Protein AF-A0A524E0K9-F1 (afdb_monomer)

pLDDT: mean 78.32, std 15.29, range [34.56, 96.56]

Nearest PDB structures (foldseek):
  6rn1-assembly1_B-2  TM=3.799E-01  e=2.974E-02  Plasmodium falciparum 3D7
  7jvs-assembly1_D  TM=4.514E-01  e=1.523E-01  Staphylococcus aureus
  6rmo-assembly1_B  TM=4.195E-01  e=1.184E-01  Plasmodium falciparum 3D7
  8w50-assembly1_A  TM=4.625E-01  e=3.104E+00  Homo sapiens
  1jyo-assembly1_D  TM=2.376E-01  e=7.796E-01  Salmonella enterica subsp. enterica serovar Typhimurium

Sequence (121 aa):
MEEISNYVKKNLESTVEINFDENNLRISLIIKPKSQLSGQIASPKEVKDMLRMLGGLKEEVPMDIEIDNEVGEIELKFQNKEYMLKIKEILNGIWDRTIHILNQLEKGHYDLMRELGDFED

Radius of gyration: 15.27 Å; Cα contacts (8 Å, |Δi|>4): 137; chains: 1; bounding box: 34×36×36 Å

Solvent-accessible surface area (backbone atoms only — not comparable to full-atom values): 7053 Å² total; per-residue (Å²): 123,72,64,56,57,52,46,55,47,49,52,50,56,65,37,41,43,79,46,78,39,79,88,77,26,34,39,37,41,37,40,35,74,98,66,63,65,92,55,82,82,72,48,66,64,57,57,52,48,45,41,31,72,68,39,61,50,85,70,91,73,78,62,50,68,46,71,41,58,89,76,33,34,39,38,40,38,34,90,44,66,68,61,42,50,53,52,50,54,30,53,51,51,41,50,53,50,49,50,49,50,53,55,35,42,78,72,68,45,64,78,58,62,59,75,79,48,79,84,80,128

Structure (mmCIF, N/CA/C/O backbone):
data_AF-A0A524E0K9-F1
#
_entry.id   AF-A0A524E0K9-F1
#
loop_
_atom_site.group_PDB
_atom_site.id
_atom_site.type_symbol
_atom_site.label_atom_id
_atom_site.label_alt_id
_atom_site.label_comp_id
_atom_site.label_asym_id
_atom_site.label_entity_id
_atom_site.label_seq_id
_atom_site.pdbx_PDB_ins_code
_atom_site.Cartn_x
_atom_site.Cartn_y
_atom_site.Cartn_z
_atom_site.occupancy
_atom_site.B_iso_or_equiv
_atom_site.auth_seq_id
_atom_site.auth_comp_id
_atom_site.auth_asym_id
_atom_site.auth_atom_id
_atom_site.pdbx_PDB_model_num
ATOM 1 N N . MET A 1 1 ? 14.779 -14.391 -20.745 1.00 45.62 1 MET A N 1
ATOM 2 C CA . MET A 1 1 ? 13.903 -13.193 -20.738 1.00 45.62 1 MET A CA 1
ATOM 3 C C . MET A 1 1 ? 12.904 -13.178 -19.575 1.00 45.62 1 MET A C 1
ATOM 5 O O . MET A 1 1 ? 12.571 -12.086 -19.144 1.00 45.62 1 MET A O 1
ATOM 9 N N . GLU A 1 2 ? 12.471 -14.320 -19.018 1.00 46.75 2 GLU A N 1
ATOM 10 C CA . GLU A 1 2 ? 11.657 -14.362 -17.776 1.00 46.75 2 GLU A CA 1
ATOM 11 C C . GLU A 1 2 ? 12.451 -14.041 -16.492 1.00 46.75 2 GLU A C 1
ATOM 13 O O . GLU A 1 2 ? 11.887 -13.587 -15.500 1.00 46.75 2 GLU A O 1
ATOM 18 N N . GLU A 1 3 ? 13.773 -14.228 -16.501 1.00 53.78 3 GLU A N 1
ATOM 19 C CA . GLU 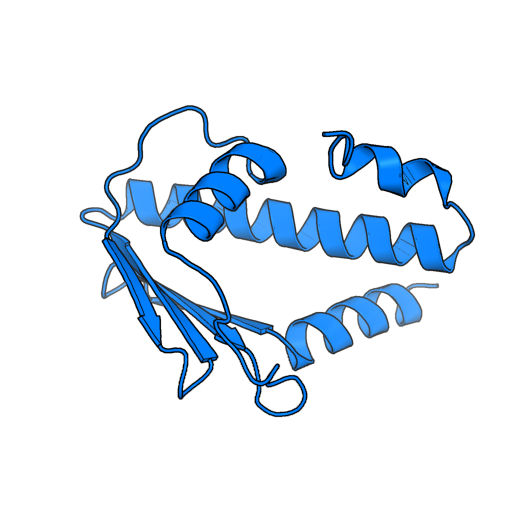A 1 3 ? 14.624 -14.039 -15.314 1.00 53.78 3 GLU A CA 1
ATOM 20 C C . GLU A 1 3 ? 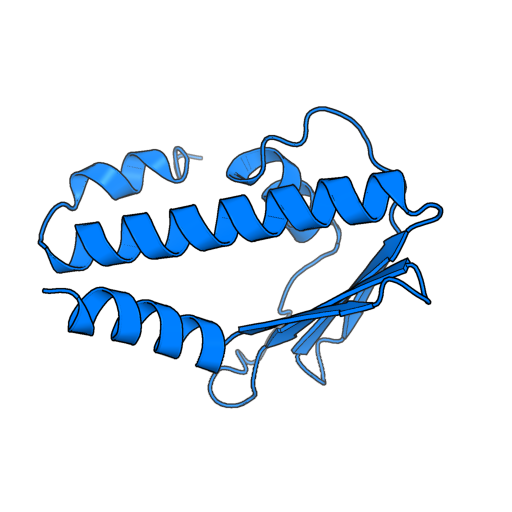14.742 -12.578 -14.858 1.00 53.78 3 GLU A C 1
ATOM 22 O O . GLU A 1 3 ? 14.843 -12.321 -13.662 1.00 53.78 3 GLU A O 1
ATOM 27 N N . ILE A 1 4 ? 14.671 -11.620 -15.788 1.00 52.69 4 ILE A N 1
ATOM 28 C CA . ILE A 1 4 ? 14.860 -10.190 -15.496 1.00 52.69 4 ILE A CA 1
ATOM 29 C C . ILE A 1 4 ? 13.609 -9.598 -14.837 1.00 52.69 4 ILE A C 1
ATOM 31 O O . ILE A 1 4 ? 13.710 -8.953 -13.799 1.00 52.69 4 ILE A O 1
ATOM 35 N N . SER A 1 5 ? 12.414 -9.926 -15.343 1.00 55.91 5 SER A N 1
ATOM 36 C CA . SER A 1 5 ? 11.159 -9.525 -14.686 1.00 55.91 5 SER A CA 1
ATOM 37 C C . SER A 1 5 ? 11.051 -10.085 -13.271 1.00 55.91 5 SER A C 1
ATOM 39 O O . SER A 1 5 ? 10.550 -9.414 -12.371 1.00 55.91 5 SER A O 1
ATOM 41 N N . ASN A 1 6 ? 11.544 -11.307 -13.060 1.00 63.50 6 ASN A N 1
ATOM 42 C CA . ASN A 1 6 ? 11.616 -11.899 -11.731 1.00 63.50 6 ASN A CA 1
ATOM 43 C C . ASN A 1 6 ? 12.658 -11.204 -10.846 1.00 63.50 6 ASN A C 1
ATOM 45 O O . ASN A 1 6 ? 12.453 -11.123 -9.641 1.00 63.50 6 ASN A O 1
ATOM 49 N N . TYR A 1 7 ? 13.752 -10.692 -11.411 1.00 64.62 7 TYR A N 1
ATOM 50 C CA . TYR A 1 7 ? 14.775 -9.946 -10.679 1.00 64.62 7 TYR A CA 1
ATOM 51 C C . TYR A 1 7 ? 14.276 -8.568 -10.219 1.00 64.62 7 TYR A C 1
ATOM 53 O O . TYR A 1 7 ? 14.404 -8.244 -9.042 1.00 64.62 7 TYR A O 1
ATOM 61 N N . VAL A 1 8 ? 13.631 -7.795 -11.099 1.00 63.31 8 VAL A N 1
ATOM 62 C CA . VAL A 1 8 ? 13.035 -6.487 -10.761 1.00 63.31 8 VAL A CA 1
ATOM 63 C C . VAL A 1 8 ? 11.936 -6.642 -9.712 1.00 63.31 8 VAL A C 1
ATOM 65 O O . VAL A 1 8 ? 11.940 -5.941 -8.701 1.00 63.31 8 VAL A O 1
ATOM 68 N N . LYS A 1 9 ? 11.042 -7.620 -9.902 1.00 66.69 9 LYS A N 1
ATOM 69 C CA . LYS A 1 9 ? 10.000 -7.955 -8.926 1.00 66.69 9 LYS A CA 1
ATOM 70 C C . LYS A 1 9 ? 10.599 -8.350 -7.575 1.00 66.69 9 LYS A C 1
ATOM 72 O O . LYS A 1 9 ? 10.188 -7.805 -6.558 1.00 66.69 9 LYS A O 1
ATOM 77 N N . LYS A 1 10 ? 11.622 -9.213 -7.561 1.00 69.19 10 LYS A N 1
ATOM 78 C CA . LYS A 1 10 ? 12.335 -9.593 -6.331 1.00 69.19 10 LYS A CA 1
ATOM 79 C C . LYS A 1 10 ? 13.017 -8.411 -5.652 1.00 69.19 10 LYS A C 1
ATOM 81 O O . LYS A 1 10 ? 13.017 -8.362 -4.430 1.00 69.19 10 LYS A O 1
ATOM 86 N N . ASN A 1 11 ? 13.590 -7.475 -6.406 1.00 67.69 11 ASN A N 1
ATOM 87 C CA . ASN A 1 11 ? 14.210 -6.284 -5.827 1.00 67.69 11 ASN A CA 1
ATOM 88 C C . ASN A 1 11 ? 13.164 -5.371 -5.185 1.00 67.69 11 ASN A C 1
ATOM 90 O O . ASN A 1 11 ? 13.341 -4.962 -4.042 1.00 67.69 11 ASN A O 1
ATOM 94 N N . LEU A 1 12 ? 12.042 -5.131 -5.862 1.00 69.81 12 LEU A N 1
ATOM 95 C CA . LEU A 1 12 ? 10.921 -4.377 -5.304 1.00 69.81 12 LEU A CA 1
ATOM 96 C C . LEU A 1 12 ? 10.331 -5.054 -4.054 1.00 69.81 12 LEU A C 1
ATOM 98 O O . LEU A 1 12 ? 10.183 -4.399 -3.028 1.00 69.81 12 LEU A O 1
ATOM 102 N N . GLU A 1 13 ? 10.091 -6.368 -4.089 1.00 71.31 13 GLU A N 1
ATOM 103 C CA . GLU A 1 13 ? 9.631 -7.169 -2.934 1.00 71.31 13 GLU A CA 1
ATOM 104 C C . GLU A 1 13 ? 10.677 -7.250 -1.800 1.00 71.31 13 GLU A C 1
ATOM 106 O O . GLU A 1 13 ? 10.358 -7.488 -0.626 1.00 71.31 13 GLU A O 1
ATOM 111 N N . SER A 1 14 ? 11.958 -7.052 -2.129 1.00 72.25 14 SER A N 1
ATOM 112 C CA . SER A 1 14 ? 13.039 -6.951 -1.144 1.00 72.25 14 SER A CA 1
ATOM 113 C C . SER A 1 14 ? 13.108 -5.581 -0.466 1.00 72.25 14 SER A C 1
ATOM 115 O O . SER A 1 14 ? 13.739 -5.466 0.586 1.00 72.25 14 SER A O 1
ATOM 117 N N . THR A 1 15 ? 12.438 -4.575 -1.036 1.00 76.62 15 THR A N 1
ATOM 118 C CA . THR A 1 15 ? 12.391 -3.191 -0.548 1.00 76.62 15 THR A CA 1
ATOM 119 C C . THR A 1 15 ? 11.071 -2.869 0.139 1.00 76.62 15 THR A C 1
ATOM 121 O O . THR A 1 15 ? 11.098 -2.249 1.196 1.00 76.62 15 THR A O 1
ATOM 124 N N . VAL A 1 16 ? 9.937 -3.311 -0.406 1.00 82.81 16 VAL A N 1
ATOM 125 C CA . VAL A 1 16 ? 8.608 -3.109 0.184 1.00 82.81 16 VAL A CA 1
ATOM 126 C C . VAL A 1 16 ? 7.904 -4.449 0.330 1.00 82.81 16 VAL A C 1
ATOM 128 O O . VAL A 1 16 ? 7.873 -5.263 -0.590 1.00 82.81 16 VAL A O 1
ATOM 131 N N . GLU A 1 17 ? 7.325 -4.672 1.498 1.00 87.06 17 GLU A N 1
ATOM 132 C CA . GLU A 1 17 ? 6.458 -5.802 1.787 1.00 87.06 17 GLU A CA 1
ATOM 133 C C . GLU A 1 17 ? 5.031 -5.306 1.988 1.00 87.06 17 GLU A C 1
ATOM 135 O O . GLU A 1 17 ? 4.803 -4.373 2.752 1.00 87.06 17 GLU A O 1
ATOM 140 N N . ILE A 1 18 ? 4.079 -5.914 1.281 1.00 88.69 18 ILE A N 1
ATOM 141 C CA . ILE A 1 18 ? 2.663 -5.559 1.376 1.00 88.69 18 ILE A CA 1
ATOM 142 C C . ILE A 1 18 ? 1.930 -6.714 2.047 1.00 88.69 18 ILE A C 1
ATOM 144 O O . ILE A 1 18 ? 1.844 -7.809 1.490 1.00 88.69 18 ILE A O 1
ATOM 148 N N . ASN A 1 19 ? 1.396 -6.460 3.237 1.00 91.25 19 ASN A N 1
ATOM 149 C CA . ASN A 1 19 ? 0.662 -7.430 4.034 1.00 91.25 19 ASN A CA 1
ATOM 150 C C . ASN A 1 19 ? -0.829 -7.088 4.041 1.00 91.25 19 ASN A C 1
ATOM 152 O O . ASN A 1 19 ? -1.220 -5.948 4.282 1.00 91.25 19 ASN A O 1
ATOM 156 N N . PHE A 1 20 ? -1.666 -8.094 3.781 1.00 91.19 20 PHE A N 1
ATOM 157 C CA . PHE A 1 20 ? -3.122 -7.964 3.757 1.00 91.19 20 PHE A CA 1
ATOM 158 C C . PHE A 1 20 ? -3.724 -8.764 4.913 1.00 91.19 20 PHE A C 1
ATOM 160 O O . PHE A 1 20 ? -3.786 -9.993 4.850 1.00 91.19 20 PHE A O 1
ATOM 167 N N . ASP A 1 21 ? -4.193 -8.077 5.950 1.00 92.00 21 ASP A N 1
ATOM 168 C CA . ASP A 1 21 ? -4.892 -8.692 7.075 1.00 92.00 21 ASP A CA 1
ATOM 169 C C . ASP A 1 21 ? -6.405 -8.529 6.904 1.00 92.00 21 ASP A C 1
ATOM 171 O O . ASP A 1 21 ? -7.014 -7.536 7.310 1.00 92.00 21 ASP A O 1
ATOM 175 N N . GLU A 1 22 ? -7.033 -9.537 6.296 1.00 89.81 22 GLU A N 1
ATOM 176 C CA . GLU A 1 22 ? -8.482 -9.534 6.083 1.00 89.81 22 GLU A CA 1
ATOM 177 C C . GLU A 1 22 ? -9.291 -9.690 7.376 1.00 89.81 22 GLU A C 1
ATOM 179 O O . GLU A 1 22 ? -10.480 -9.369 7.376 1.00 89.81 22 GLU A O 1
ATOM 184 N N . ASN A 1 23 ? -8.685 -10.182 8.463 1.00 90.50 23 ASN A N 1
ATOM 185 C CA . ASN A 1 23 ? -9.381 -10.375 9.735 1.00 90.50 23 ASN A CA 1
ATOM 186 C C . ASN A 1 23 ? -9.515 -9.051 10.485 1.00 90.50 23 ASN A C 1
ATOM 188 O O . ASN A 1 23 ? -10.567 -8.769 11.056 1.00 90.50 23 ASN A O 1
ATOM 192 N N . ASN A 1 24 ? -8.460 -8.236 10.452 1.00 93.12 24 ASN A N 1
ATOM 193 C CA . ASN A 1 24 ? -8.432 -6.926 11.100 1.00 93.12 24 ASN A CA 1
ATOM 194 C C . ASN A 1 24 ? -8.773 -5.766 10.151 1.00 93.12 24 ASN A C 1
ATOM 196 O O . ASN A 1 24 ? -8.757 -4.614 10.582 1.00 93.12 24 ASN A O 1
ATOM 200 N N . LEU A 1 25 ? -9.093 -6.063 8.884 1.00 93.81 25 LEU A N 1
ATOM 201 C CA . LEU A 1 25 ? -9.372 -5.085 7.829 1.00 93.81 25 LEU A CA 1
ATOM 202 C C . LEU A 1 25 ? -8.228 -4.078 7.652 1.00 93.81 25 LEU A C 1
ATOM 204 O O . LEU A 1 25 ? -8.451 -2.863 7.646 1.00 93.81 25 LEU A O 1
ATOM 208 N N . ARG A 1 26 ? -6.997 -4.593 7.533 1.00 95.75 26 ARG A N 1
ATOM 209 C CA . ARG A 1 26 ? -5.781 -3.778 7.426 1.00 95.75 26 ARG A CA 1
ATOM 210 C C . ARG A 1 26 ? -4.923 -4.134 6.225 1.00 95.75 26 ARG A C 1
ATOM 212 O O . ARG A 1 26 ? -4.838 -5.292 5.816 1.00 95.75 26 ARG A O 1
ATOM 219 N N . ILE A 1 27 ? -4.255 -3.118 5.692 1.00 94.75 27 ILE A N 1
ATOM 220 C CA . ILE A 1 27 ? -3.184 -3.263 4.710 1.00 94.75 27 ILE A CA 1
ATOM 221 C C . ILE A 1 27 ? -1.949 -2.563 5.266 1.00 94.75 27 ILE A C 1
ATOM 223 O O . ILE A 1 27 ? -2.009 -1.362 5.514 1.00 94.75 27 ILE A O 1
ATOM 227 N N . SER A 1 28 ? -0.847 -3.291 5.421 1.00 93.25 28 SER A N 1
ATOM 228 C CA . SER A 1 28 ? 0.439 -2.727 5.848 1.00 93.25 28 SER A CA 1
ATOM 229 C C . SER A 1 28 ? 1.425 -2.728 4.688 1.00 93.25 28 SER A C 1
ATOM 231 O O . SER A 1 28 ? 1.621 -3.756 4.041 1.00 93.25 28 SER A O 1
ATOM 233 N N . LEU A 1 29 ? 2.065 -1.588 4.441 1.00 91.12 29 LEU A N 1
ATOM 234 C CA . LEU A 1 29 ? 3.211 -1.446 3.548 1.00 91.12 29 LEU A CA 1
ATOM 235 C C . LEU A 1 29 ? 4.455 -1.231 4.412 1.00 91.12 29 LEU A C 1
ATOM 237 O O . LEU A 1 29 ? 4.583 -0.197 5.062 1.00 91.12 29 LEU A O 1
ATOM 241 N N . ILE A 1 30 ? 5.363 -2.202 4.422 1.00 89.19 30 ILE A N 1
ATOM 242 C CA . ILE A 1 30 ? 6.573 -2.196 5.246 1.00 89.19 30 ILE A CA 1
ATOM 243 C C . ILE A 1 30 ? 7.784 -1.968 4.342 1.00 89.19 30 ILE A C 1
ATOM 245 O O . ILE A 1 30 ? 8.095 -2.792 3.481 1.00 89.19 30 ILE A O 1
ATOM 249 N N . ILE A 1 31 ? 8.492 -0.862 4.550 1.00 85.44 31 ILE A N 1
ATOM 250 C CA . ILE A 1 31 ? 9.711 -0.494 3.831 1.00 85.44 31 ILE A CA 1
ATOM 251 C C . ILE A 1 31 ? 10.909 -1.094 4.569 1.00 85.44 31 ILE A C 1
ATOM 253 O O . ILE A 1 31 ? 11.258 -0.705 5.682 1.00 85.44 31 ILE A O 1
ATOM 257 N N . LYS A 1 32 ? 11.567 -2.069 3.943 1.00 79.75 32 LYS A N 1
ATOM 258 C CA . LYS A 1 32 ? 12.646 -2.842 4.562 1.00 79.75 32 LYS A CA 1
ATOM 259 C C . LYS A 1 32 ? 13.904 -1.986 4.805 1.00 79.75 32 LYS A C 1
ATOM 261 O O . LYS A 1 32 ? 14.299 -1.197 3.939 1.00 79.75 32 LYS A O 1
ATOM 266 N N . PRO A 1 33 ? 14.621 -2.213 5.925 1.00 62.91 33 PRO A N 1
ATOM 267 C CA . PRO A 1 33 ? 15.690 -1.342 6.432 1.00 62.91 33 PRO A CA 1
ATOM 268 C C . PRO A 1 33 ? 16.930 -1.182 5.543 1.00 62.91 33 PRO A C 1
ATOM 270 O O . PRO A 1 33 ? 17.659 -0.210 5.702 1.00 62.91 33 PRO A O 1
ATOM 273 N N . LYS A 1 34 ? 17.172 -2.055 4.551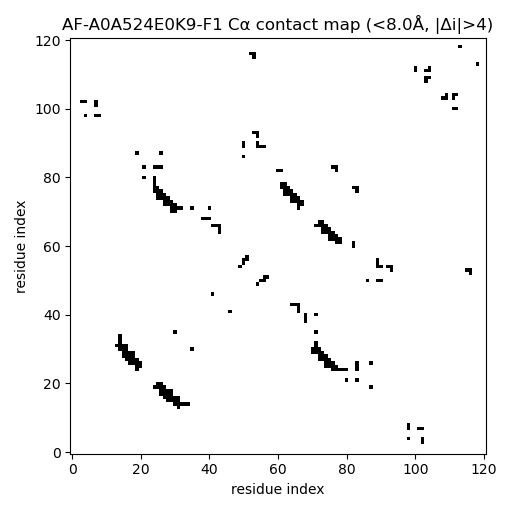 1.00 56.94 34 LYS A N 1
ATOM 274 C CA . LYS A 1 34 ? 18.246 -1.821 3.555 1.00 56.94 34 LYS A CA 1
ATOM 275 C C . LYS A 1 34 ? 18.026 -0.557 2.710 1.00 56.94 34 LYS A C 1
ATOM 277 O O . LYS A 1 34 ? 18.950 -0.102 2.044 1.00 56.94 34 LYS A O 1
ATOM 282 N N . SER A 1 35 ? 16.816 -0.019 2.756 1.00 55.38 35 SER A N 1
ATOM 283 C CA . SER A 1 35 ? 16.310 1.097 1.962 1.00 55.38 35 SER A CA 1
ATOM 284 C C . SER A 1 35 ? 15.719 2.197 2.851 1.00 55.38 35 SER A C 1
ATOM 286 O O . SER A 1 35 ? 14.996 3.049 2.344 1.00 55.38 35 SER A O 1
ATOM 288 N N . GLN A 1 36 ? 16.010 2.187 4.162 1.00 55.00 36 GLN A N 1
ATOM 289 C CA . GLN A 1 36 ? 15.579 3.241 5.083 1.00 55.00 36 GLN A CA 1
ATOM 290 C C . GLN A 1 36 ? 16.205 4.572 4.658 1.00 55.00 36 GLN A C 1
ATOM 292 O O . GLN A 1 36 ? 17.352 4.894 4.969 1.00 55.00 36 GLN A O 1
ATOM 297 N N . LEU A 1 37 ? 15.429 5.335 3.895 1.00 55.66 37 LEU A N 1
ATOM 298 C CA . LEU A 1 37 ? 15.669 6.740 3.640 1.00 55.66 37 LEU A CA 1
ATOM 299 C C . LEU A 1 37 ? 15.575 7.440 4.995 1.00 55.66 37 LEU A C 1
ATOM 301 O O . LEU A 1 37 ? 14.555 7.354 5.674 1.00 55.66 37 LEU A O 1
ATOM 305 N N . SER A 1 38 ? 16.645 8.105 5.420 1.00 53.25 38 SER A N 1
ATOM 306 C CA . SER A 1 38 ? 16.602 8.9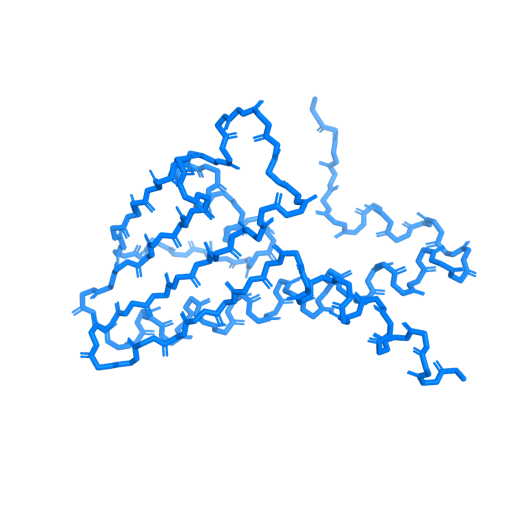57 6.604 1.00 53.25 38 SER A CA 1
ATOM 307 C C . SER A 1 38 ? 15.661 10.133 6.320 1.00 53.25 38 SER A C 1
ATOM 309 O O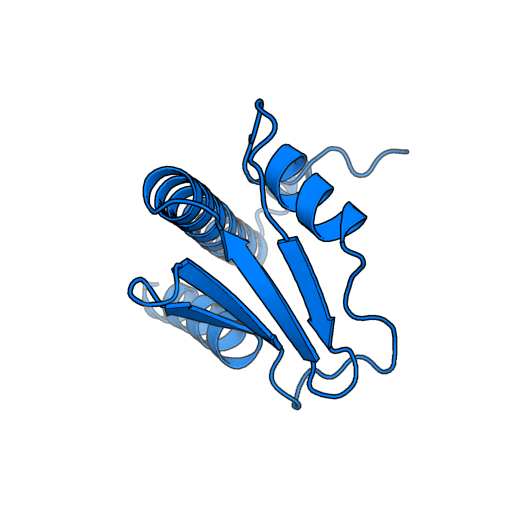 . SER A 1 38 ? 16.054 11.076 5.633 1.00 53.25 38 SER A O 1
ATOM 311 N N . GLY A 1 39 ? 14.416 10.066 6.790 1.00 64.75 39 GLY A N 1
ATOM 312 C CA . GLY A 1 39 ? 13.410 11.095 6.535 1.00 64.75 39 GLY A CA 1
ATOM 313 C C . GLY A 1 39 ? 11.977 10.598 6.709 1.00 64.75 39 GLY A C 1
ATOM 314 O O . GLY A 1 39 ? 11.739 9.453 7.081 1.00 64.75 39 GLY A O 1
ATOM 315 N N . GLN A 1 40 ? 11.020 11.487 6.447 1.00 70.44 40 GLN A N 1
ATOM 316 C CA . GLN A 1 40 ? 9.610 11.124 6.369 1.00 70.44 40 GLN A CA 1
ATOM 317 C C . GLN A 1 40 ? 9.397 10.201 5.161 1.00 70.44 40 GLN A C 1
ATOM 319 O O . GLN A 1 40 ? 9.716 10.591 4.040 1.00 70.44 40 GLN A O 1
ATOM 324 N N . ILE A 1 41 ? 8.878 8.990 5.385 1.00 78.06 41 ILE A N 1
ATOM 325 C CA . ILE A 1 41 ? 8.669 8.007 4.310 1.00 78.06 41 ILE A CA 1
ATOM 326 C C . ILE A 1 41 ? 7.458 8.349 3.438 1.00 78.06 41 ILE A C 1
ATOM 328 O O . ILE A 1 41 ? 7.467 8.074 2.243 1.00 78.06 41 ILE A O 1
ATOM 332 N N . ALA A 1 42 ? 6.430 8.945 4.042 1.00 83.88 42 ALA A N 1
ATOM 333 C CA . ALA A 1 42 ? 5.247 9.475 3.380 1.00 83.88 42 ALA A CA 1
ATOM 334 C C . ALA A 1 42 ? 4.417 10.306 4.373 1.00 83.88 42 ALA A C 1
ATOM 336 O O . ALA A 1 42 ? 4.616 10.291 5.593 1.00 83.88 42 ALA A O 1
ATOM 337 N N . SER A 1 43 ? 3.427 11.007 3.847 1.00 86.31 43 SER A N 1
ATOM 338 C CA . SER A 1 43 ? 2.323 11.613 4.575 1.00 86.31 43 SER A CA 1
ATOM 339 C C . SER A 1 43 ? 1.002 10.936 4.191 1.00 86.31 43 SER A C 1
ATOM 341 O O . SER A 1 43 ? 0.861 10.421 3.078 1.00 86.31 43 SER A O 1
ATOM 343 N N . PRO A 1 44 ? -0.028 10.975 5.059 1.00 89.88 44 PRO A N 1
ATOM 344 C CA . PRO A 1 44 ? -1.344 10.430 4.722 1.00 89.88 44 PRO A CA 1
ATOM 345 C C . PRO A 1 44 ? -1.939 11.023 3.441 1.00 89.88 44 PRO A C 1
ATOM 347 O O . PRO A 1 44 ? -2.695 10.359 2.732 1.00 89.88 44 PRO A O 1
ATOM 350 N N . LYS A 1 45 ? -1.602 12.283 3.140 1.00 88.50 45 LYS A N 1
ATOM 351 C CA . LYS A 1 45 ? -2.016 12.948 1.907 1.00 88.50 45 LYS A CA 1
ATOM 352 C C . LYS A 1 45 ? -1.357 12.301 0.687 1.00 88.50 45 LYS A C 1
ATOM 354 O O . LYS A 1 45 ? -2.076 11.926 -0.228 1.00 88.50 45 LYS A O 1
ATOM 359 N N . GLU A 1 46 ? -0.041 12.100 0.703 1.00 87.56 46 GLU A N 1
ATOM 360 C CA . GLU A 1 46 ? 0.684 11.463 -0.409 1.00 87.56 46 GLU A CA 1
ATOM 361 C C . GLU A 1 46 ? 0.189 10.042 -0.683 1.00 87.56 46 GLU A C 1
ATOM 363 O O . GLU A 1 46 ? 0.033 9.659 -1.838 1.00 87.56 46 GLU A O 1
ATOM 368 N N . VAL A 1 47 ? -0.149 9.277 0.359 1.00 89.00 47 VAL A N 1
ATOM 369 C CA . VAL A 1 47 ? -0.748 7.944 0.190 1.00 89.00 47 VAL A CA 1
ATOM 370 C C . VAL A 1 47 ? -2.097 8.032 -0.534 1.00 89.00 47 VAL A C 1
ATOM 372 O O . VAL A 1 47 ? -2.361 7.260 -1.457 1.00 89.00 47 VAL A O 1
ATOM 375 N N . LYS A 1 48 ? -2.954 8.994 -0.167 1.00 89.50 48 LYS A N 1
ATOM 376 C CA . LYS A 1 48 ? -4.236 9.220 -0.858 1.00 89.50 48 LYS A CA 1
ATOM 377 C C . LYS A 1 48 ? -4.033 9.686 -2.296 1.00 89.50 48 LYS A C 1
ATOM 379 O O . LYS A 1 48 ? -4.734 9.206 -3.186 1.00 89.50 48 LYS A O 1
ATOM 384 N N . ASP A 1 49 ? -3.085 10.587 -2.523 1.00 86.94 49 ASP A N 1
ATOM 385 C CA . ASP A 1 49 ? -2.769 11.112 -3.849 1.00 86.94 49 ASP A CA 1
ATOM 386 C C . ASP A 1 49 ? -2.235 9.993 -4.753 1.00 86.94 49 ASP A C 1
ATOM 388 O O . ASP A 1 49 ? -2.718 9.836 -5.870 1.00 86.94 49 ASP A O 1
ATOM 392 N N . MET A 1 50 ? -1.369 9.112 -4.243 1.00 88.12 50 MET A N 1
ATOM 393 C CA . MET A 1 50 ? -0.904 7.912 -4.946 1.00 88.12 50 MET A CA 1
ATOM 394 C C . MET A 1 50 ? -2.071 7.000 -5.360 1.00 88.12 50 MET A C 1
ATOM 396 O O . MET A 1 50 ? -2.164 6.591 -6.521 1.00 88.12 50 MET A O 1
ATOM 400 N N . LEU A 1 51 ? -2.998 6.700 -4.441 1.00 88.12 51 LEU A N 1
ATOM 401 C CA . LEU A 1 51 ? -4.173 5.870 -4.739 1.00 88.12 51 LEU A CA 1
ATOM 402 C C . LEU A 1 51 ? -5.086 6.511 -5.797 1.00 88.12 51 LEU A C 1
ATOM 404 O O . LEU A 1 51 ? -5.682 5.803 -6.611 1.00 88.12 51 LEU A O 1
ATOM 408 N N . ARG A 1 52 ? -5.188 7.842 -5.820 1.00 87.00 52 ARG A N 1
ATOM 409 C CA . ARG A 1 52 ? -5.977 8.589 -6.811 1.00 87.00 52 ARG A CA 1
ATOM 410 C C . ARG A 1 52 ? -5.285 8.644 -8.170 1.00 87.00 52 ARG A C 1
ATOM 412 O O . ARG A 1 52 ? -5.884 8.250 -9.167 1.00 87.00 52 ARG A O 1
ATOM 419 N N . MET A 1 53 ? -4.039 9.107 -8.201 1.00 82.00 53 MET A N 1
ATOM 420 C CA . MET A 1 53 ? -3.283 9.379 -9.424 1.00 82.00 53 MET A CA 1
ATOM 421 C C . MET A 1 53 ? -2.846 8.089 -10.115 1.00 82.00 53 MET A C 1
ATOM 423 O O . MET A 1 53 ? -3.143 7.889 -11.288 1.00 82.00 53 MET A O 1
ATOM 427 N N . LEU A 1 54 ? -2.194 7.183 -9.382 1.00 79.62 54 LEU A N 1
ATOM 428 C CA . LEU A 1 54 ? -1.668 5.939 -9.952 1.00 79.62 54 LEU A CA 1
ATOM 429 C C . LEU A 1 54 ? -2.730 4.838 -9.959 1.00 79.62 54 LEU A C 1
ATOM 431 O O . LEU A 1 54 ? -2.854 4.063 -10.912 1.00 79.62 54 LEU A O 1
ATOM 435 N N . GLY A 1 55 ? -3.518 4.788 -8.886 1.00 78.94 55 GLY A N 1
ATOM 436 C CA . GLY A 1 55 ? -4.553 3.782 -8.687 1.00 78.94 55 GLY A CA 1
ATOM 437 C C . GLY A 1 55 ? -5.877 4.064 -9.393 1.00 78.94 55 GLY A C 1
ATOM 438 O O . GLY A 1 55 ? -6.681 3.150 -9.571 1.00 78.94 55 GLY A O 1
ATOM 439 N N . GLY A 1 56 ? -6.118 5.308 -9.815 1.00 83.25 56 GLY A N 1
ATOM 440 C CA . GLY A 1 56 ? -7.379 5.715 -10.431 1.00 83.25 56 GLY A CA 1
ATOM 441 C C . GLY A 1 56 ? -8.561 5.728 -9.458 1.00 83.25 56 GLY A C 1
ATOM 442 O O . GLY A 1 56 ? -9.708 5.606 -9.896 1.00 83.25 56 GLY A O 1
ATOM 443 N N . LEU A 1 57 ? -8.316 5.845 -8.147 1.00 86.56 57 LEU A N 1
ATOM 444 C CA . LEU A 1 57 ? -9.378 5.931 -7.147 1.00 86.56 57 LEU A CA 1
ATOM 445 C C . LEU A 1 57 ? -10.171 7.237 -7.327 1.00 86.56 57 LEU A C 1
ATOM 447 O O . LEU A 1 57 ? -9.684 8.316 -7.008 1.00 86.56 57 LEU A O 1
ATOM 451 N N . LYS A 1 58 ? -11.401 7.147 -7.847 1.00 82.75 58 LYS A N 1
ATOM 452 C CA . LYS A 1 58 ? -12.253 8.322 -8.133 1.00 82.75 58 LYS A CA 1
ATOM 453 C C . LYS A 1 58 ? -13.152 8.745 -6.974 1.00 82.75 58 LYS A C 1
ATOM 455 O O . LYS A 1 58 ? -13.608 9.881 -6.939 1.00 82.75 58 LYS A O 1
ATOM 460 N N . GLU A 1 59 ? -13.443 7.826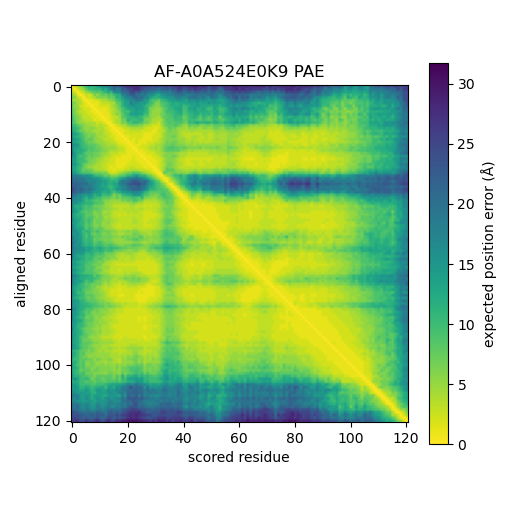 -6.066 1.00 85.62 59 GLU A N 1
ATOM 461 C CA . GLU A 1 59 ? -14.340 8.048 -4.934 1.00 85.62 59 GLU A CA 1
ATOM 462 C C . GLU A 1 59 ? -13.557 8.184 -3.628 1.00 85.62 59 GLU A C 1
ATOM 464 O O . GLU A 1 59 ? -12.433 7.692 -3.502 1.00 85.62 59 GLU A O 1
ATOM 469 N N . GLU A 1 60 ? -14.155 8.840 -2.638 1.00 85.00 60 GLU A N 1
ATOM 470 C CA . GLU A 1 60 ? -13.584 8.856 -1.297 1.00 85.00 60 GLU A CA 1
ATOM 471 C C . GLU A 1 60 ? -13.900 7.549 -0.580 1.00 85.00 60 GLU A C 1
ATOM 473 O O . GLU A 1 60 ? -15.058 7.222 -0.327 1.00 85.00 60 GLU A O 1
ATOM 478 N N . VAL A 1 61 ? -12.846 6.808 -0.248 1.00 88.12 61 VAL A N 1
ATOM 479 C CA . VAL A 1 61 ? -12.928 5.594 0.559 1.00 88.12 61 VAL A CA 1
ATOM 480 C C . VAL A 1 61 ? -12.573 5.955 2.004 1.00 88.12 61 VAL A C 1
ATOM 482 O O . VAL A 1 61 ? -11.453 6.424 2.238 1.00 88.12 61 VAL A O 1
ATOM 485 N N . PRO A 1 62 ? -13.485 5.750 2.974 1.00 90.19 62 PRO A N 1
ATOM 486 C CA . PRO A 1 62 ? -13.184 5.892 4.393 1.00 90.19 62 PRO A CA 1
ATOM 487 C C . PRO A 1 62 ? -12.051 4.942 4.793 1.00 90.19 62 PRO A C 1
ATOM 489 O O . PRO A 1 62 ? -12.215 3.720 4.788 1.00 90.19 62 PRO A O 1
ATOM 492 N N . MET A 1 63 ? -10.898 5.520 5.116 1.00 93.38 63 MET A N 1
ATOM 493 C CA . MET A 1 63 ? -9.712 4.802 5.564 1.00 93.38 63 MET A CA 1
ATOM 494 C C . MET A 1 63 ? -8.945 5.658 6.569 1.00 93.38 63 MET A C 1
ATOM 496 O O . MET A 1 63 ? -8.793 6.869 6.361 1.00 93.38 63 MET A O 1
ATOM 500 N N . ASP A 1 64 ? -8.434 5.016 7.611 1.00 95.12 64 ASP A N 1
ATOM 501 C CA . ASP A 1 64 ? -7.464 5.622 8.517 1.00 95.12 64 ASP A CA 1
ATOM 502 C C . ASP A 1 64 ? -6.064 5.235 8.045 1.00 95.12 64 ASP A C 1
ATOM 504 O O . ASP A 1 64 ? -5.816 4.078 7.703 1.00 95.12 64 ASP A O 1
ATOM 508 N N . ILE A 1 65 ? -5.168 6.219 7.977 1.00 94.31 65 ILE A N 1
ATOM 509 C CA . ILE A 1 65 ? -3.797 6.039 7.497 1.00 94.31 65 ILE A CA 1
ATOM 510 C C . ILE A 1 65 ? -2.862 6.396 8.641 1.00 94.31 65 ILE A C 1
ATOM 512 O O . ILE A 1 65 ? -2.802 7.555 9.056 1.00 94.31 65 ILE A O 1
ATOM 516 N N . GLU A 1 66 ? -2.132 5.404 9.125 1.00 93.44 66 GLU A N 1
ATOM 517 C CA . GLU A 1 66 ? -1.092 5.557 10.134 1.00 93.44 66 GLU A CA 1
ATOM 518 C C . GLU A 1 66 ? 0.267 5.354 9.469 1.00 93.44 66 GLU A C 1
ATOM 520 O O . GLU A 1 66 ? 0.436 4.469 8.633 1.00 93.44 66 GLU A O 1
ATOM 525 N N . ILE A 1 67 ? 1.228 6.219 9.790 1.00 90.00 67 ILE A N 1
ATOM 526 C CA . ILE A 1 67 ? 2.572 6.169 9.212 1.00 90.00 67 ILE A CA 1
ATOM 527 C C . ILE A 1 67 ? 3.571 6.170 10.353 1.00 90.00 67 ILE A C 1
ATOM 529 O O . ILE A 1 67 ? 3.682 7.156 11.085 1.00 90.00 67 ILE A O 1
ATOM 533 N N . ASP A 1 68 ? 4.308 5.075 10.467 1.00 88.69 68 ASP A N 1
ATOM 534 C CA . ASP A 1 68 ? 5.423 4.930 11.381 1.00 88.69 68 ASP A CA 1
ATOM 535 C C . ASP A 1 68 ? 6.735 5.097 10.605 1.00 88.69 68 ASP A C 1
ATOM 537 O O . ASP A 1 68 ? 7.201 4.213 9.884 1.00 88.69 68 ASP A O 1
ATOM 541 N N . ASN A 1 69 ? 7.335 6.278 10.747 1.00 81.88 69 ASN A N 1
ATOM 542 C CA . ASN A 1 69 ? 8.600 6.600 10.093 1.00 81.88 69 ASN A CA 1
ATOM 543 C C . ASN A 1 69 ? 9.807 5.931 10.774 1.00 81.88 69 ASN A C 1
ATOM 545 O O . ASN A 1 69 ? 10.863 5.848 10.153 1.00 81.88 69 ASN A O 1
ATOM 549 N N . GLU A 1 70 ? 9.683 5.473 12.027 1.00 81.19 70 GLU A N 1
ATOM 550 C CA . GLU A 1 70 ? 10.786 4.827 12.746 1.00 81.19 70 GLU A CA 1
ATOM 551 C C . GLU A 1 70 ? 11.006 3.4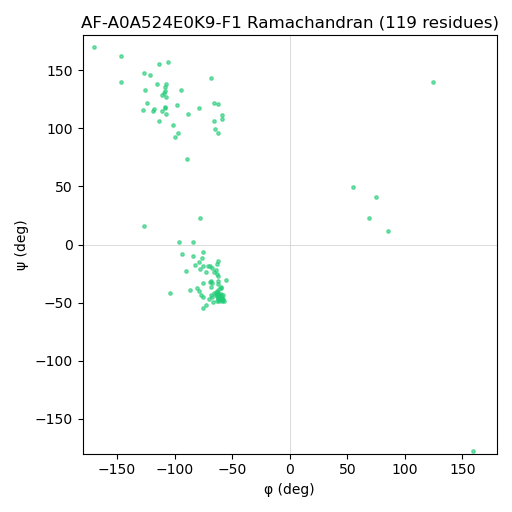06 12.229 1.00 81.19 70 GLU A C 1
ATOM 553 O O . GLU A 1 70 ? 12.140 3.011 11.942 1.00 81.19 70 GLU A O 1
ATOM 558 N N . VAL A 1 71 ? 9.918 2.650 12.059 1.00 83.31 71 VAL A N 1
ATOM 559 C CA . VAL A 1 71 ? 9.986 1.282 11.519 1.00 83.31 71 VAL A CA 1
ATOM 560 C C . VAL A 1 71 ? 9.770 1.212 10.008 1.00 83.31 71 VAL A C 1
ATOM 562 O O . VAL A 1 71 ? 10.027 0.171 9.408 1.00 83.31 71 VAL A O 1
ATOM 565 N N . GLY A 1 72 ? 9.379 2.320 9.375 1.00 84.75 72 GLY A N 1
ATOM 566 C CA . GLY A 1 72 ? 9.156 2.390 7.934 1.00 84.75 72 GLY A CA 1
ATOM 567 C C . GLY A 1 72 ? 7.858 1.705 7.506 1.00 84.75 72 GLY A C 1
ATOM 568 O O . GLY A 1 72 ? 7.847 1.004 6.498 1.00 84.75 72 GLY A O 1
ATOM 569 N N . GLU A 1 73 ? 6.780 1.868 8.269 1.00 90.06 73 GLU A N 1
ATOM 570 C CA . GLU A 1 73 ? 5.493 1.211 8.028 1.00 90.06 73 GLU A CA 1
ATOM 571 C C . GLU A 1 73 ? 4.391 2.225 7.697 1.00 90.06 73 GLU A C 1
ATOM 573 O O . GLU A 1 73 ? 4.278 3.280 8.318 1.00 90.06 73 GLU A O 1
ATOM 578 N N . ILE A 1 74 ? 3.556 1.893 6.713 1.00 92.69 74 ILE A N 1
ATOM 579 C CA . ILE A 1 74 ? 2.309 2.597 6.404 1.00 92.69 74 ILE A CA 1
ATOM 580 C C . ILE A 1 74 ? 1.168 1.605 6.604 1.00 92.69 74 ILE A C 1
ATOM 582 O O . ILE A 1 74 ? 1.079 0.615 5.878 1.00 92.69 74 ILE A O 1
ATOM 586 N N . GLU A 1 75 ? 0.280 1.880 7.551 1.00 95.25 75 GLU A N 1
ATOM 587 C CA . GLU A 1 75 ? -0.885 1.053 7.850 1.00 95.25 75 GLU A CA 1
ATOM 588 C C . GLU A 1 75 ? -2.166 1.751 7.371 1.00 95.25 75 GLU A C 1
ATOM 590 O O . GLU A 1 75 ? -2.441 2.904 7.706 1.00 95.25 75 GLU A O 1
ATOM 595 N N . LEU A 1 76 ? -2.961 1.039 6.574 1.00 95.62 76 LEU A N 1
ATOM 596 C CA . LEU A 1 76 ? -4.277 1.457 6.101 1.00 95.62 76 LEU A CA 1
ATOM 597 C C . LEU A 1 76 ? -5.337 0.617 6.810 1.00 95.62 76 LEU A C 1
ATOM 599 O O . LEU A 1 76 ? -5.372 -0.604 6.636 1.00 95.62 76 LEU A O 1
ATOM 603 N N . LYS A 1 77 ? -6.215 1.256 7.582 1.00 96.56 77 LYS A N 1
ATOM 604 C CA . LYS A 1 77 ? -7.323 0.598 8.288 1.00 96.56 77 LYS A CA 1
ATOM 605 C C . LYS A 1 77 ? -8.647 0.942 7.634 1.00 96.56 77 LYS A C 1
ATOM 607 O O . LYS A 1 77 ? -8.904 2.097 7.291 1.00 96.56 77 LYS A O 1
ATOM 612 N N . PHE A 1 78 ? -9.506 -0.061 7.508 1.00 95.62 78 PHE A N 1
ATOM 613 C CA . PHE A 1 78 ? -10.787 0.064 6.824 1.00 95.62 78 PHE A CA 1
ATOM 614 C C . PHE A 1 78 ? -11.951 -0.276 7.748 1.00 95.62 78 PHE A C 1
ATOM 616 O O . PHE A 1 78 ? -11.877 -1.179 8.577 1.00 95.62 78 PHE A O 1
ATOM 623 N N . GLN A 1 79 ? -13.070 0.421 7.557 1.00 92.12 79 GLN A N 1
ATOM 624 C CA . GLN A 1 79 ? -14.302 0.168 8.313 1.00 92.12 79 GLN A CA 1
ATOM 625 C C . GLN A 1 79 ? -15.073 -1.057 7.805 1.00 92.12 79 GLN A C 1
ATOM 627 O O . GLN A 1 79 ? -15.903 -1.611 8.523 1.00 92.12 79 GLN A O 1
ATOM 632 N N . ASN A 1 80 ? -14.834 -1.474 6.559 1.00 92.75 80 ASN A N 1
ATOM 633 C CA . ASN A 1 80 ? -15.461 -2.653 5.979 1.00 92.75 80 ASN A CA 1
ATOM 634 C C . ASN A 1 80 ? -14.530 -3.369 4.989 1.00 92.75 80 ASN A C 1
ATOM 636 O O . ASN A 1 80 ? -13.544 -2.815 4.493 1.00 92.75 80 ASN A O 1
ATOM 640 N N . LYS A 1 81 ? -14.876 -4.627 4.701 1.00 93.12 81 LYS A N 1
ATOM 641 C CA . LYS A 1 81 ? -14.107 -5.502 3.813 1.00 93.12 81 LYS A CA 1
ATOM 642 C C . LYS A 1 81 ? -14.127 -5.049 2.354 1.00 93.12 81 LYS A C 1
ATOM 644 O O . LYS A 1 81 ? -13.135 -5.235 1.662 1.00 93.12 81 LYS A O 1
ATOM 649 N N . GLU A 1 82 ? -15.221 -4.454 1.889 1.00 93.69 82 GLU A N 1
ATOM 650 C CA . GLU A 1 82 ? -15.362 -3.999 0.501 1.00 93.69 82 GLU A CA 1
ATOM 651 C C . GLU A 1 82 ? -14.324 -2.923 0.154 1.00 93.69 82 GLU A C 1
ATOM 653 O O . GLU A 1 82 ? -13.610 -3.041 -0.840 1.00 93.69 82 GLU A O 1
ATOM 658 N N . TYR A 1 83 ? -14.161 -1.929 1.026 1.00 93.00 83 TYR A N 1
ATOM 659 C CA . TYR A 1 83 ? -13.162 -0.875 0.878 1.00 93.00 83 TYR A CA 1
ATOM 660 C C . TYR A 1 83 ? -11.737 -1.414 0.923 1.00 93.00 83 TYR A C 1
ATOM 662 O O . TYR A 1 83 ? -10.925 -1.061 0.070 1.00 93.00 83 TYR A O 1
ATOM 670 N N . MET A 1 84 ? -11.445 -2.319 1.859 1.00 94.19 84 MET A N 1
ATOM 671 C CA . MET A 1 84 ? -10.136 -2.966 1.924 1.00 94.19 84 MET A CA 1
ATOM 672 C C . MET A 1 84 ? -9.831 -3.738 0.633 1.00 94.19 84 MET A C 1
ATOM 674 O O . MET A 1 84 ? -8.742 -3.601 0.082 1.00 94.19 84 MET A O 1
ATOM 678 N N . LEU A 1 85 ? -10.781 -4.532 0.125 1.00 92.19 85 LEU A N 1
ATOM 679 C CA . LEU A 1 85 ? -10.601 -5.293 -1.115 1.00 92.19 85 LEU A CA 1
ATOM 680 C C . LEU A 1 85 ? -10.378 -4.371 -2.316 1.00 92.19 85 LEU A C 1
ATOM 682 O O . LEU A 1 85 ? -9.472 -4.616 -3.107 1.00 92.19 85 LEU A O 1
ATOM 686 N N . LYS A 1 86 ? -11.128 -3.270 -2.402 1.00 91.94 86 LYS A N 1
ATOM 687 C CA . LYS A 1 86 ? -10.948 -2.260 -3.446 1.00 91.94 86 LYS A CA 1
ATOM 688 C C . LYS A 1 86 ? -9.555 -1.632 -3.412 1.00 91.94 86 LYS A C 1
ATOM 690 O O . LYS A 1 86 ? -8.900 -1.536 -4.448 1.00 91.94 86 LYS A O 1
ATOM 695 N N . ILE A 1 87 ? -9.070 -1.230 -2.235 1.00 93.25 87 ILE A N 1
ATOM 696 C CA . ILE A 1 87 ? -7.717 -0.668 -2.111 1.00 93.25 87 ILE A CA 1
ATOM 697 C C . ILE A 1 87 ? -6.643 -1.731 -2.373 1.00 93.25 87 ILE A C 1
ATOM 699 O O . ILE A 1 87 ? -5.645 -1.429 -3.021 1.00 93.25 87 ILE A O 1
ATOM 703 N N . LYS A 1 88 ? -6.857 -2.984 -1.960 1.00 92.25 88 LYS A N 1
ATOM 704 C CA . LYS A 1 88 ? -5.973 -4.116 -2.279 1.00 92.25 88 LYS A CA 1
ATOM 705 C C . LYS A 1 88 ? -5.826 -4.319 -3.790 1.00 92.25 88 LYS A C 1
ATOM 707 O O . LYS A 1 88 ? -4.706 -4.459 -4.272 1.00 92.25 88 LYS A O 1
ATOM 712 N N . GLU A 1 89 ? -6.925 -4.302 -4.542 1.00 91.12 89 GLU A N 1
ATOM 713 C CA . GLU A 1 89 ? -6.893 -4.394 -6.009 1.00 91.12 89 GLU A CA 1
ATOM 714 C C . GLU A 1 89 ? -6.130 -3.225 -6.639 1.00 91.12 89 GLU A C 1
ATOM 716 O O . GLU A 1 89 ? -5.296 -3.432 -7.521 1.00 91.12 89 GLU A O 1
ATOM 721 N N . ILE A 1 90 ? -6.365 -2.007 -6.145 1.00 90.62 90 ILE A N 1
ATOM 722 C CA . ILE A 1 90 ? -5.667 -0.807 -6.610 1.00 90.62 90 ILE A CA 1
ATOM 723 C C . ILE A 1 90 ? -4.160 -0.908 -6.360 1.00 90.62 90 ILE A C 1
ATOM 725 O O . ILE A 1 90 ? -3.377 -0.675 -7.280 1.00 90.62 90 ILE A O 1
ATOM 729 N N . LEU A 1 91 ? -3.744 -1.276 -5.146 1.00 89.69 91 LEU A N 1
ATOM 730 C CA . LEU A 1 91 ? -2.330 -1.404 -4.792 1.00 89.69 91 LEU A CA 1
ATOM 731 C C . LEU A 1 91 ? -1.633 -2.477 -5.632 1.00 89.69 91 LEU A C 1
ATOM 733 O O . LEU A 1 91 ? -0.549 -2.220 -6.150 1.00 89.69 91 LEU A O 1
ATOM 737 N N . ASN A 1 92 ? -2.273 -3.631 -5.845 1.00 86.88 92 ASN A N 1
ATOM 738 C CA . ASN A 1 92 ? -1.746 -4.661 -6.743 1.00 86.88 92 ASN A CA 1
ATOM 739 C C . ASN A 1 92 ? -1.592 -4.130 -8.177 1.00 86.88 92 ASN A C 1
ATOM 741 O O . ASN A 1 92 ? -0.562 -4.345 -8.809 1.00 86.88 92 ASN A O 1
ATOM 745 N N . GLY A 1 93 ? -2.576 -3.373 -8.672 1.00 86.75 93 GLY A N 1
ATOM 746 C CA . GLY A 1 93 ? -2.512 -2.755 -9.996 1.00 86.75 93 GLY A CA 1
ATOM 747 C C . GLY A 1 93 ? -1.385 -1.725 -10.137 1.00 86.75 93 GLY A C 1
ATOM 748 O O . GLY A 1 93 ? -0.702 -1.704 -11.162 1.00 86.75 93 GLY A O 1
ATOM 749 N N . ILE A 1 94 ? -1.159 -0.888 -9.118 1.00 85.56 94 ILE A N 1
ATOM 750 C CA . ILE A 1 94 ? -0.026 0.055 -9.075 1.00 85.56 94 ILE A CA 1
ATOM 751 C C . ILE A 1 94 ? 1.301 -0.713 -9.094 1.00 85.56 94 ILE A C 1
ATOM 753 O O . ILE A 1 94 ? 2.227 -0.342 -9.821 1.00 85.56 94 ILE A O 1
ATOM 757 N N . TRP A 1 95 ? 1.386 -1.797 -8.325 1.00 83.00 95 TRP A N 1
ATOM 758 C CA . TRP A 1 95 ? 2.585 -2.621 -8.221 1.00 83.00 95 TRP A CA 1
ATOM 759 C C . TRP A 1 95 ? 2.945 -3.282 -9.554 1.00 83.00 95 TRP A C 1
ATOM 761 O O . TRP A 1 95 ? 4.072 -3.149 -10.035 1.00 83.00 95 TRP A O 1
ATOM 771 N N . ASP A 1 96 ? 1.969 -3.913 -10.207 1.00 82.12 96 ASP A N 1
ATOM 772 C CA . ASP A 1 96 ? 2.162 -4.571 -11.499 1.00 82.12 96 ASP A CA 1
ATOM 773 C C . ASP A 1 96 ? 2.557 -3.575 -12.597 1.00 82.12 96 ASP A C 1
ATOM 775 O O . ASP A 1 96 ? 3.448 -3.860 -13.402 1.00 82.12 96 ASP A O 1
ATOM 779 N N . ARG A 1 97 ? 1.953 -2.376 -12.612 1.00 80.69 97 ARG A N 1
ATOM 780 C CA . ARG A 1 97 ? 2.353 -1.308 -13.545 1.00 80.69 97 ARG A CA 1
ATOM 781 C C . ARG A 1 97 ? 3.772 -0.826 -13.286 1.00 80.69 97 ARG A C 1
ATOM 783 O O . ARG A 1 97 ? 4.532 -0.670 -14.237 1.00 80.69 97 ARG A O 1
ATOM 790 N N . THR A 1 98 ? 4.147 -0.637 -12.023 1.00 78.38 98 THR A N 1
ATOM 791 C CA . THR A 1 98 ? 5.513 -0.241 -11.651 1.00 78.38 98 THR A CA 1
ATOM 792 C C . THR A 1 98 ? 6.527 -1.272 -12.146 1.00 78.38 98 THR A C 1
ATOM 794 O O . THR A 1 98 ? 7.495 -0.914 -12.816 1.00 78.38 98 THR A O 1
ATOM 797 N N . ILE A 1 99 ? 6.274 -2.565 -11.909 1.00 77.94 99 ILE A N 1
ATOM 798 C CA . ILE A 1 99 ? 7.122 -3.654 -12.416 1.00 77.94 99 ILE A CA 1
ATOM 799 C C . ILE A 1 99 ? 7.178 -3.632 -13.946 1.00 77.94 99 ILE A C 1
ATOM 801 O O . ILE A 1 99 ? 8.255 -3.778 -14.525 1.00 77.94 99 ILE A O 1
ATOM 805 N N . HIS A 1 100 ? 6.037 -3.443 -14.614 1.00 78.56 100 HIS A N 1
ATOM 806 C CA . HIS A 1 100 ? 5.989 -3.365 -16.070 1.00 78.56 100 HIS A CA 1
ATOM 807 C C . HIS A 1 100 ? 6.872 -2.234 -16.602 1.00 78.56 100 HIS A C 1
ATOM 809 O O . HIS A 1 100 ? 7.682 -2.468 -17.493 1.00 78.56 100 HIS A O 1
ATOM 815 N N . ILE A 1 101 ? 6.761 -1.033 -16.043 1.00 74.94 101 ILE A N 1
ATOM 816 C CA . ILE A 1 101 ? 7.487 0.144 -16.525 1.00 74.94 101 ILE A CA 1
ATOM 817 C C . ILE A 1 101 ? 8.985 0.002 -16.269 1.00 74.94 101 ILE A C 1
ATOM 819 O O . ILE A 1 101 ? 9.778 0.218 -17.184 1.00 74.94 101 ILE A O 1
ATOM 823 N N . LEU A 1 102 ? 9.385 -0.478 -15.089 1.00 73.00 102 LEU A N 1
ATOM 824 C CA . LEU A 1 102 ? 10.788 -0.787 -14.801 1.00 73.00 102 LEU A CA 1
ATOM 825 C C . LEU A 1 102 ? 11.359 -1.821 -15.784 1.00 73.00 102 LEU A C 1
ATOM 827 O O . LEU A 1 102 ? 12.440 -1.620 -16.333 1.00 73.00 102 LEU A O 1
ATOM 831 N N . ASN A 1 103 ? 10.599 -2.875 -16.091 1.00 72.56 103 ASN A N 1
ATOM 832 C CA . ASN A 1 103 ? 10.993 -3.874 -17.086 1.00 72.56 103 ASN A CA 1
ATOM 833 C C . ASN A 1 103 ? 11.159 -3.296 -18.498 1.00 72.56 103 ASN A C 1
ATOM 835 O O . ASN A 1 103 ? 11.933 -3.835 -19.289 1.00 72.56 103 ASN A O 1
ATOM 839 N N . GLN A 1 104 ? 10.398 -2.263 -18.861 1.00 73.44 104 GLN A N 1
ATOM 840 C CA . GLN A 1 104 ? 10.514 -1.622 -20.171 1.00 73.44 104 GLN A CA 1
ATOM 841 C C . GLN A 1 104 ? 11.684 -0.634 -20.218 1.00 73.44 104 GLN A C 1
ATOM 843 O O . GLN A 1 104 ? 12.409 -0.596 -21.213 1.00 73.44 104 GLN A O 1
ATOM 848 N N . LEU A 1 105 ? 11.933 0.092 -19.125 1.00 70.00 105 LEU A N 1
ATOM 849 C CA . LEU A 1 105 ? 13.092 0.976 -18.985 1.00 70.00 105 LEU A CA 1
ATOM 850 C C . LEU A 1 105 ? 14.411 0.215 -19.109 1.00 70.00 105 LEU A C 1
ATOM 852 O O . LEU A 1 105 ? 15.302 0.649 -19.834 1.00 70.00 105 LEU A O 1
ATOM 856 N N . GLU A 1 106 ? 14.522 -0.951 -18.470 1.00 66.81 106 GLU A N 1
ATOM 857 C CA . GLU A 1 106 ? 15.710 -1.807 -18.589 1.00 66.81 106 GLU A CA 1
ATOM 858 C C . GLU A 1 106 ? 15.942 -2.321 -20.019 1.00 66.81 106 GLU A C 1
ATOM 860 O O . GLU A 1 106 ? 17.076 -2.593 -20.409 1.00 66.81 106 GLU A O 1
ATOM 865 N N . LYS A 1 107 ? 14.884 -2.414 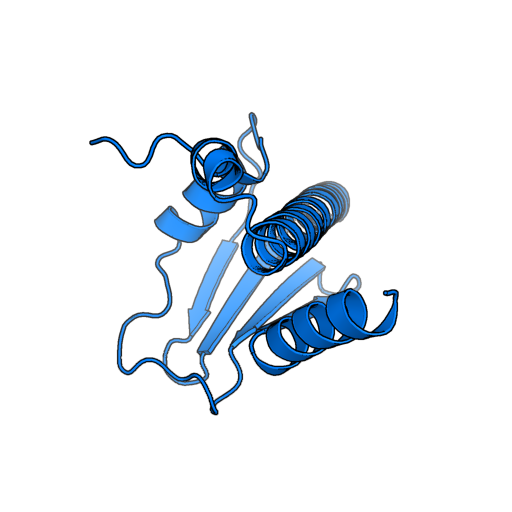-20.833 1.00 72.25 107 LYS A N 1
ATOM 866 C CA . LYS A 1 107 ? 14.970 -2.772 -22.259 1.00 72.25 107 LYS A CA 1
ATOM 867 C C . LYS A 1 107 ? 15.292 -1.577 -23.163 1.00 72.25 107 LYS A C 1
ATOM 869 O O . LYS A 1 107 ? 15.362 -1.745 -24.378 1.00 72.25 107 LYS A O 1
ATOM 874 N N . GLY A 1 108 ? 15.498 -0.390 -22.590 1.00 66.50 108 GLY A N 1
ATOM 875 C CA . GLY A 1 108 ? 15.811 0.842 -23.316 1.00 66.50 108 GLY A CA 1
ATOM 876 C C . GLY A 1 108 ? 14.588 1.608 -23.827 1.00 66.50 108 GLY A C 1
ATOM 877 O O . GLY A 1 108 ? 14.749 2.541 -24.611 1.00 66.50 108 GLY A O 1
ATOM 878 N N . HIS A 1 109 ? 13.371 1.253 -23.398 1.00 67.00 109 HIS A N 1
ATOM 879 C CA . HIS A 1 109 ? 12.142 1.968 -23.758 1.00 67.00 109 HIS A CA 1
ATOM 880 C C . HIS A 1 109 ? 11.856 3.099 -22.758 1.00 67.00 109 HIS A C 1
ATOM 882 O O . HIS A 1 109 ? 10.965 3.003 -21.915 1.00 67.00 109 HIS A O 1
ATOM 888 N N . TYR A 1 110 ? 12.635 4.180 -22.849 1.00 65.06 110 TYR A N 1
ATOM 889 C CA . TYR A 1 110 ? 12.545 5.330 -21.938 1.00 65.06 110 TYR A CA 1
ATOM 890 C C . TYR A 1 110 ? 11.286 6.192 -22.126 1.00 65.06 110 TYR A C 1
ATOM 892 O O . TYR A 1 110 ? 10.902 6.918 -21.209 1.00 65.06 110 TYR A O 1
ATOM 900 N N . ASP A 1 111 ? 10.609 6.079 -23.271 1.00 66.75 111 ASP A N 1
ATOM 901 C CA . ASP A 1 111 ? 9.411 6.866 -23.600 1.00 66.75 111 ASP A CA 1
ATOM 902 C C . ASP A 1 111 ? 8.219 6.579 -22.664 1.00 66.75 111 ASP A C 1
ATOM 904 O O . ASP A 1 111 ? 7.346 7.427 -22.489 1.00 66.75 111 ASP A O 1
ATOM 908 N N . LEU A 1 112 ? 8.215 5.417 -22.001 1.00 60.81 112 LEU A N 1
ATOM 909 C CA . LEU A 1 112 ? 7.155 4.969 -21.090 1.00 60.81 112 LEU A CA 1
ATOM 910 C C . LEU A 1 112 ? 7.180 5.658 -19.716 1.00 60.81 112 LEU A C 1
ATOM 912 O O . LEU A 1 112 ? 6.208 5.567 -18.974 1.00 60.81 112 LEU A O 1
ATOM 916 N N . MET A 1 113 ? 8.245 6.396 -19.374 1.00 56.81 113 MET A N 1
ATOM 917 C CA . MET A 1 113 ? 8.265 7.216 -18.150 1.00 56.81 113 MET A CA 1
ATOM 918 C C . MET A 1 113 ? 7.191 8.308 -18.166 1.00 56.81 113 MET A C 1
ATOM 920 O O . MET A 1 113 ? 6.699 8.686 -17.108 1.00 56.81 113 MET A O 1
ATOM 924 N N . ARG A 1 114 ? 6.778 8.766 -19.356 1.00 58.00 114 ARG A N 1
ATOM 925 C CA . ARG A 1 114 ? 5.675 9.728 -19.513 1.00 58.00 114 ARG A CA 1
ATOM 926 C C . ARG A 1 114 ? 4.312 9.145 -19.118 1.00 58.00 114 ARG A C 1
ATOM 928 O O . ARG A 1 114 ? 3.393 9.896 -18.827 1.00 58.00 114 ARG A O 1
ATOM 935 N N . GLU A 1 115 ? 4.170 7.819 -19.078 1.00 55.50 115 GLU A N 1
ATOM 936 C CA . GLU A 1 115 ? 2.910 7.150 -18.723 1.00 55.50 115 GLU A CA 1
ATOM 937 C C . GLU A 1 115 ? 2.701 6.993 -17.205 1.00 55.50 115 GLU A C 1
ATOM 939 O O . GLU A 1 115 ? 1.601 6.650 -16.773 1.00 55.50 115 GLU A O 1
ATOM 944 N N . LEU A 1 116 ? 3.722 7.269 -16.380 1.00 53.97 116 LEU A N 1
ATOM 945 C CA . LEU A 1 116 ? 3.612 7.278 -14.910 1.00 53.97 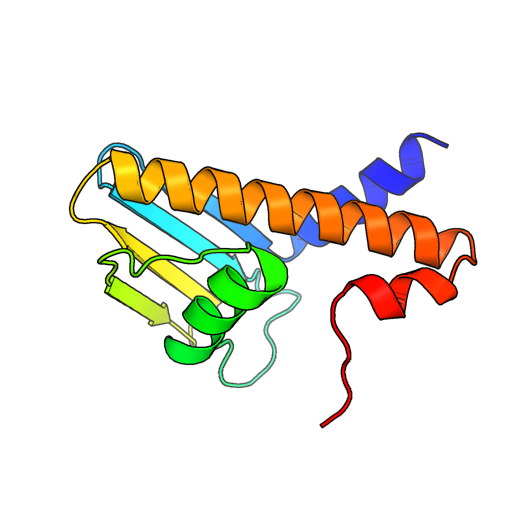116 LEU A CA 1
ATOM 946 C C . LEU A 1 116 ? 2.890 8.522 -14.359 1.00 53.97 116 LEU A C 1
ATOM 948 O O . LEU A 1 116 ? 2.594 8.577 -13.166 1.00 53.97 116 LEU A O 1
ATOM 952 N N . GLY A 1 117 ? 2.573 9.480 -15.230 1.00 44.59 117 GLY A N 1
ATOM 953 C CA . GLY A 1 117 ? 2.010 10.784 -14.903 1.00 44.59 117 GLY A CA 1
ATOM 954 C C . GLY A 1 117 ? 2.899 11.881 -15.475 1.00 44.59 117 GLY A C 1
ATOM 955 O O . GLY A 1 117 ? 4.123 11.757 -15.441 1.00 44.59 117 GLY A O 1
ATOM 956 N N . ASP A 1 118 ? 2.297 12.942 -16.014 1.00 40.12 118 ASP A N 1
ATOM 957 C CA . ASP A 1 118 ? 3.046 14.159 -16.321 1.00 40.12 118 ASP A CA 1
ATOM 958 C C . ASP A 1 118 ? 3.662 14.658 -15.008 1.00 40.12 118 ASP A C 1
ATOM 960 O O . ASP A 1 118 ? 2.965 15.133 -14.115 1.00 40.12 118 ASP A O 1
ATOM 964 N N . PHE A 1 119 ? 4.980 14.511 -14.875 1.00 46.94 119 PHE A N 1
ATOM 965 C CA . PHE A 1 119 ? 5.770 15.083 -13.782 1.00 46.94 119 PHE A CA 1
ATOM 966 C C . PHE A 1 119 ? 6.038 16.583 -14.007 1.00 46.94 119 PHE A C 1
ATOM 968 O O . PHE A 1 119 ? 7.027 17.114 -13.506 1.00 46.94 119 PHE A O 1
ATOM 975 N N . GLU A 1 120 ? 5.203 17.251 -14.804 1.00 34.56 120 GLU A N 1
ATOM 976 C CA . GLU A 1 120 ? 5.244 18.694 -15.002 1.00 34.56 120 GLU A CA 1
ATOM 977 C C . GLU A 1 120 ? 4.212 19.356 -14.085 1.00 34.56 120 GLU A C 1
ATOM 979 O O . GLU A 1 120 ? 3.031 19.446 -14.416 1.00 34.56 120 GLU A O 1
ATOM 984 N N . ASP A 1 121 ? 4.699 19.810 -12.931 1.00 36.44 121 ASP A N 1
ATOM 985 C CA . ASP A 1 121 ? 4.385 21.141 -12.398 1.00 36.44 121 ASP A CA 1
ATOM 986 C C . ASP A 1 121 ? 5.671 21.750 -11.806 1.00 36.44 121 ASP A C 1
ATOM 988 O O . ASP A 1 121 ? 6.334 21.070 -10.984 1.00 36.44 121 ASP A O 1
#

Secondary structure (DSSP, 8-state):
-HHHHHHHHHHHHHHEEEEEETTTTEEEEEE-GGG--SS----HHHHHHHHHHTT---S---EEEEEETTTTEEEEEESSHHHHHHHHHHHHHHHHHHHHHHHHHTTT-GGGGGGG-----

Mean predicted aligned error: 8.46 Å

Foldseek 3Di:
DVVVLVVLLVVVCQQWPWDQDLPQQKIKIFGDPVPLDPDFLDDPVVVVVCCCLLLVPPDDFDWDWDADSVRRMIMIHHPDNVSSVSSVVSVVSSSVVVSVLVVCVVVVNPVCVPVSDPPDD